Protein AF-A0A9W8RT39-F1 (afdb_monomer)

Mean predicted aligned error: 17.24 Å

Secondary structure (DSSP, 8-state):
---TTTTTTHHHHTTS-----------SHHHHHHHHHHHHHHHHHHHHHHHHHHHHHT-TT-----S---SSHHHHHHTTEEEETTTTEEEEGGG--HHHHHHHHHHHT-TT-TT-S---BSSTTS-SB--SGGG--

Sequence (137 aa):
MSVSHYARLESLDEQDNLPPRDTLQKTTPCRLVLLGILVGISCTISGYTVYLCVPWFTEEQRHPHQLHCGNSSTEAESFGCVFDLLTNNWMPDYCSDPITDNEYREWVLAPDRQLGPWAFFLDSKAQHRVESENELS

Structure (mmCIF, N/CA/C/O backbone):
data_AF-A0A9W8RT39-F1
#
_entry.id   AF-A0A9W8RT39-F1
#
loop_
_atom_site.group_PDB
_atom_site.id
_atom_site.type_symbol
_atom_site.label_atom_id
_atom_site.label_alt_id
_atom_site.label_comp_id
_atom_site.label_asym_id
_atom_site.label_entity_id
_atom_site.label_seq_id
_atom_site.pdbx_PDB_ins_code
_atom_site.Cartn_x
_atom_site.Cartn_y
_atom_site.Cartn_z
_atom_site.occupancy
_atom_site.B_iso_or_equiv
_atom_site.auth_seq_id
_atom_site.auth_comp_id
_atom_site.auth_asym_id
_atom_site.auth_atom_id
_atom_site.pdbx_PDB_model_num
ATOM 1 N N . MET A 1 1 ? 77.185 1.150 -101.142 1.00 47.09 1 MET A N 1
ATOM 2 C CA . MET A 1 1 ? 76.249 2.105 -100.511 1.00 47.09 1 MET A CA 1
ATOM 3 C C . MET A 1 1 ? 74.894 1.412 -100.370 1.00 47.09 1 MET A C 1
ATOM 5 O O . MET A 1 1 ? 74.155 1.397 -101.335 1.00 47.09 1 MET A O 1
ATOM 9 N N . SER A 1 2 ? 74.634 0.724 -99.248 1.00 55.00 2 SER A N 1
ATOM 10 C CA . SER A 1 2 ? 73.290 0.330 -98.759 1.00 55.00 2 SER A CA 1
ATOM 11 C C . SER A 1 2 ? 73.448 -0.461 -97.448 1.00 55.00 2 SER A C 1
ATOM 13 O O . SER A 1 2 ? 73.282 -1.672 -97.401 1.00 55.00 2 SER A O 1
ATOM 15 N N . VAL A 1 3 ? 73.883 0.221 -96.384 1.00 55.22 3 VAL A N 1
ATOM 16 C CA . VAL A 1 3 ? 73.961 -0.337 -95.011 1.00 55.22 3 VAL A CA 1
ATOM 17 C C . VAL A 1 3 ? 72.821 0.228 -94.140 1.00 55.22 3 VAL A C 1
ATOM 19 O O . VAL A 1 3 ? 72.648 -0.132 -92.986 1.00 55.22 3 VAL A O 1
ATOM 22 N N . SER A 1 4 ? 71.972 1.093 -94.705 1.00 58.94 4 SER A N 1
ATOM 23 C CA . SER A 1 4 ? 71.023 1.906 -93.935 1.00 58.94 4 SER A CA 1
ATOM 24 C C . SER A 1 4 ? 69.687 1.225 -93.610 1.00 58.94 4 SER A C 1
ATOM 26 O O . SER A 1 4 ? 68.917 1.789 -92.838 1.00 58.94 4 SER A O 1
ATOM 28 N N . HIS A 1 5 ? 69.372 0.066 -94.198 1.00 54.91 5 HIS A N 1
ATOM 29 C CA . HIS A 1 5 ? 68.040 -0.539 -94.046 1.00 54.91 5 HIS A CA 1
ATOM 30 C C . HIS A 1 5 ? 67.958 -1.620 -92.959 1.00 54.91 5 HIS A C 1
ATOM 32 O O . HIS A 1 5 ? 66.889 -1.804 -92.385 1.00 54.91 5 HIS A O 1
ATOM 38 N N . TYR A 1 6 ? 69.073 -2.284 -92.634 1.00 54.56 6 TYR A N 1
ATOM 39 C CA . TYR A 1 6 ? 69.101 -3.325 -91.599 1.00 54.56 6 TYR A CA 1
ATOM 40 C C . TYR A 1 6 ? 69.080 -2.746 -90.175 1.00 54.56 6 TYR A C 1
ATOM 42 O O . TYR A 1 6 ? 68.362 -3.260 -89.327 1.00 54.56 6 TYR A O 1
ATOM 50 N N . ALA A 1 7 ? 69.735 -1.603 -89.940 1.00 56.38 7 ALA A N 1
ATOM 51 C CA . ALA A 1 7 ? 69.790 -0.967 -88.616 1.00 56.38 7 ALA A CA 1
ATOM 52 C C . ALA A 1 7 ? 68.441 -0.406 -88.110 1.00 56.38 7 ALA A C 1
ATOM 54 O O . ALA A 1 7 ? 68.320 -0.049 -86.944 1.00 56.38 7 ALA A O 1
ATOM 55 N N . ARG A 1 8 ? 67.420 -0.295 -88.975 1.00 52.47 8 ARG A N 1
ATOM 56 C CA . ARG A 1 8 ? 66.083 0.203 -88.597 1.00 52.47 8 ARG A CA 1
ATOM 57 C C . ARG A 1 8 ? 65.150 -0.908 -88.098 1.00 52.47 8 ARG A C 1
ATOM 59 O O . ARG A 1 8 ? 64.164 -0.604 -87.436 1.00 52.47 8 ARG A O 1
ATOM 66 N N . LEU A 1 9 ? 65.433 -2.171 -88.421 1.00 52.75 9 LEU A N 1
ATOM 67 C CA . LEU A 1 9 ? 64.583 -3.290 -88.005 1.00 52.75 9 LEU A CA 1
ATOM 68 C C . LEU A 1 9 ? 64.926 -3.780 -86.590 1.00 52.75 9 LEU A C 1
ATOM 70 O O . LEU A 1 9 ? 64.011 -4.105 -85.845 1.00 52.75 9 LEU A O 1
ATOM 74 N N . GLU A 1 10 ? 66.193 -3.710 -86.169 1.00 55.16 10 GLU A N 1
ATOM 75 C CA . GLU A 1 10 ? 66.587 -4.048 -84.787 1.00 55.16 10 GLU A CA 1
ATOM 76 C C . GLU A 1 10 ? 66.008 -3.081 -83.740 1.00 55.16 10 GLU A C 1
ATOM 78 O O . GLU A 1 10 ? 65.749 -3.484 -82.612 1.00 55.16 10 GLU A O 1
ATOM 83 N N . SER A 1 11 ? 65.718 -1.823 -84.098 1.00 53.28 11 SER A N 1
ATOM 84 C CA . SER A 1 11 ? 65.123 -0.867 -83.150 1.00 53.28 11 SER A CA 1
ATOM 85 C C . SER A 1 11 ? 63.628 -1.080 -82.882 1.00 53.28 11 SER A C 1
ATOM 87 O O . SER A 1 11 ? 63.088 -0.428 -81.993 1.00 53.28 11 SER A O 1
ATOM 89 N N . LEU A 1 12 ? 62.941 -1.920 -83.666 1.00 51.53 12 LEU A N 1
ATOM 90 C CA . LEU A 1 12 ? 61.506 -2.184 -83.489 1.00 51.53 12 LEU A CA 1
ATOM 91 C C . LEU A 1 12 ? 61.226 -3.450 -82.668 1.00 51.53 12 LEU A C 1
ATOM 93 O O . LEU A 1 12 ? 60.150 -3.547 -82.089 1.00 51.53 12 LEU A O 1
ATOM 97 N N . ASP A 1 13 ? 62.188 -4.373 -82.572 1.00 52.47 13 ASP A N 1
ATOM 98 C CA . ASP A 1 13 ? 62.020 -5.652 -81.861 1.00 52.47 13 ASP A CA 1
ATOM 99 C C . ASP A 1 13 ? 62.344 -5.556 -80.355 1.00 52.47 13 ASP A C 1
ATOM 101 O O . ASP A 1 13 ? 61.897 -6.372 -79.551 1.00 52.47 13 ASP A O 1
ATOM 105 N N . GLU A 1 14 ? 63.073 -4.520 -79.927 1.00 47.69 14 GLU A N 1
ATOM 106 C CA . GLU A 1 14 ? 63.446 -4.333 -78.513 1.00 47.69 14 GLU A CA 1
ATOM 107 C C . GLU A 1 14 ? 62.334 -3.683 -77.662 1.00 47.69 14 GLU A C 1
ATOM 109 O O . GLU A 1 14 ? 62.470 -3.518 -76.450 1.00 47.69 14 GLU A O 1
ATOM 114 N N . GLN A 1 15 ? 61.200 -3.323 -78.270 1.00 47.06 15 GLN A N 1
ATOM 115 C CA . GLN A 1 15 ? 60.122 -2.611 -77.577 1.00 47.06 15 GLN A CA 1
ATOM 116 C C . GLN A 1 15 ? 58.995 -3.520 -77.055 1.00 47.06 15 GLN A C 1
ATOM 118 O O . GLN A 1 15 ? 58.055 -3.006 -76.453 1.00 47.06 15 GLN A O 1
ATOM 123 N N . ASP A 1 16 ? 59.117 -4.846 -77.210 1.00 51.41 16 ASP A N 1
ATOM 124 C CA . ASP A 1 16 ? 58.038 -5.807 -76.908 1.00 51.41 16 ASP A CA 1
ATOM 125 C C . ASP A 1 16 ? 58.345 -6.816 -75.780 1.00 51.41 16 ASP A C 1
ATOM 127 O O . ASP A 1 16 ? 57.604 -7.772 -75.564 1.00 51.41 16 ASP A O 1
ATOM 131 N N . ASN A 1 17 ? 59.406 -6.601 -74.992 1.00 55.50 17 ASN A N 1
ATOM 132 C CA . ASN A 1 17 ? 59.757 -7.475 -73.860 1.00 55.50 17 ASN A CA 1
ATOM 133 C C . ASN A 1 17 ? 59.674 -6.768 -72.497 1.00 55.50 17 ASN A C 1
ATOM 135 O O . ASN A 1 17 ? 60.626 -6.763 -71.714 1.00 55.50 17 ASN A O 1
ATOM 139 N N . LEU A 1 18 ? 58.507 -6.201 -72.178 1.00 57.09 18 LEU A N 1
ATOM 140 C CA . LEU A 1 18 ? 58.146 -5.904 -70.790 1.00 57.09 18 LEU A CA 1
ATOM 141 C C . LEU A 1 18 ? 57.295 -7.056 -70.232 1.00 57.09 18 LEU A C 1
ATOM 143 O O . LEU A 1 18 ? 56.277 -7.400 -70.833 1.00 57.09 18 LEU A O 1
ATOM 147 N N . PRO A 1 19 ? 57.665 -7.653 -69.082 1.00 59.78 19 PRO A N 1
ATOM 148 C CA . PRO A 1 19 ? 56.819 -8.653 -68.443 1.00 59.78 19 PRO A CA 1
ATOM 149 C C . PRO A 1 19 ? 55.463 -8.024 -68.094 1.00 59.78 19 PRO A C 1
ATOM 151 O O . PRO A 1 19 ? 55.416 -6.824 -67.789 1.00 59.78 19 PRO A O 1
ATOM 154 N N . PRO A 1 20 ? 54.363 -8.800 -68.073 1.00 53.22 20 PRO A N 1
ATOM 155 C CA . PRO A 1 20 ? 53.102 -8.306 -67.551 1.00 53.22 20 PRO A CA 1
ATOM 156 C C . PRO A 1 20 ? 53.321 -8.027 -66.065 1.00 53.22 20 PRO A C 1
ATOM 158 O O . PRO A 1 20 ? 53.344 -8.936 -65.240 1.00 53.22 20 PRO A O 1
ATOM 161 N N . ARG A 1 21 ? 53.564 -6.763 -65.711 1.00 50.34 21 ARG A N 1
ATOM 162 C CA . ARG A 1 21 ? 53.563 -6.351 -64.313 1.00 50.34 21 ARG A CA 1
ATOM 163 C C . ARG A 1 21 ? 52.116 -6.365 -63.876 1.00 50.34 21 ARG A C 1
ATOM 165 O O . ARG A 1 21 ? 51.360 -5.451 -64.198 1.00 50.34 21 ARG A O 1
ATOM 172 N N . ASP A 1 22 ? 51.784 -7.465 -63.215 1.00 50.56 22 ASP A N 1
ATOM 173 C CA . ASP A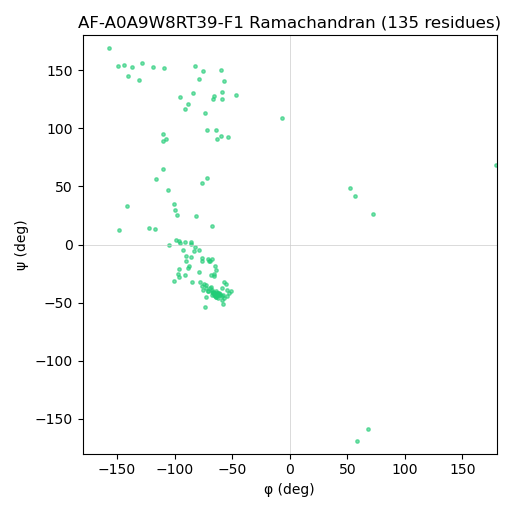 1 22 ? 50.631 -7.700 -62.370 1.00 50.56 22 ASP A CA 1
ATOM 174 C C . ASP A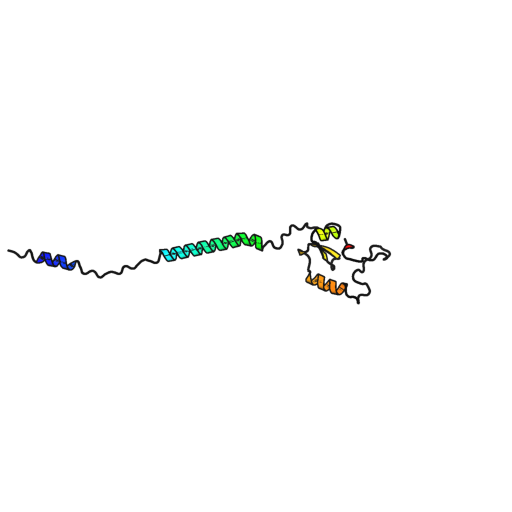 1 22 ? 49.819 -6.427 -62.155 1.00 50.56 22 ASP A C 1
ATOM 176 O O . ASP A 1 22 ? 50.220 -5.508 -61.432 1.00 50.56 22 ASP A O 1
ATOM 180 N N . THR A 1 23 ? 48.639 -6.384 -62.769 1.00 52.53 23 THR A N 1
ATOM 181 C CA . THR A 1 23 ? 47.534 -5.620 -62.213 1.00 52.53 23 THR A CA 1
ATOM 182 C C . THR A 1 23 ? 47.371 -6.101 -60.779 1.00 52.53 23 THR A C 1
ATOM 184 O O . THR A 1 23 ? 46.676 -7.085 -60.529 1.00 52.53 23 THR A O 1
ATOM 187 N N . LEU A 1 24 ? 48.027 -5.427 -59.829 1.00 54.34 24 LEU A N 1
ATOM 188 C CA . LEU A 1 24 ? 47.663 -5.500 -58.428 1.00 54.34 24 LEU A CA 1
ATOM 189 C C . LEU A 1 24 ? 46.257 -4.923 -58.383 1.00 54.34 24 LEU A C 1
ATOM 191 O O . LEU A 1 24 ? 46.041 -3.710 -58.336 1.00 54.34 24 LEU A O 1
ATOM 195 N N . GLN A 1 25 ? 45.311 -5.837 -58.537 1.00 56.91 25 GLN A N 1
ATOM 196 C CA . GLN A 1 25 ? 43.891 -5.619 -58.574 1.00 56.91 25 GLN A CA 1
ATOM 197 C C . GLN A 1 25 ? 43.544 -4.977 -57.236 1.00 56.91 25 GLN A C 1
ATOM 199 O O . GLN A 1 25 ? 43.384 -5.632 -56.210 1.00 56.91 25 GLN A O 1
ATOM 204 N N . LYS A 1 26 ? 43.528 -3.643 -57.225 1.00 56.50 26 LYS A N 1
ATOM 205 C CA . LYS A 1 26 ? 43.251 -2.808 -56.057 1.00 56.50 26 LYS A CA 1
ATOM 206 C C . LYS A 1 26 ? 41.745 -2.831 -55.796 1.00 56.50 26 LYS A C 1
ATOM 208 O O . LYS A 1 26 ? 41.092 -1.798 -55.732 1.00 56.50 26 LYS A O 1
ATOM 213 N N . THR A 1 27 ? 41.165 -4.021 -55.692 1.00 60.38 27 THR A N 1
ATOM 214 C CA . THR A 1 27 ? 39.730 -4.260 -55.518 1.00 60.38 27 THR A CA 1
ATOM 215 C C . THR A 1 27 ? 39.421 -4.676 -54.093 1.00 60.38 27 THR A C 1
ATOM 217 O O . THR A 1 27 ? 38.668 -5.614 -53.863 1.00 60.38 27 THR A O 1
ATOM 220 N N . THR A 1 28 ? 39.966 -3.963 -53.110 1.00 62.19 28 THR A N 1
ATOM 221 C CA . THR A 1 28 ? 39.455 -4.075 -51.740 1.00 62.19 28 THR A CA 1
ATOM 222 C C . THR A 1 28 ? 39.534 -2.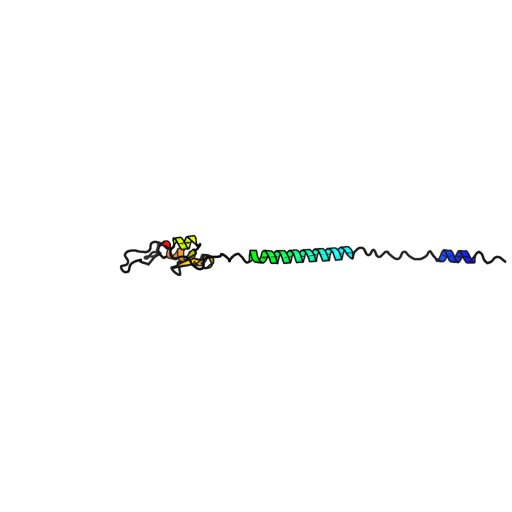819 -50.861 1.00 62.19 28 THR A C 1
ATOM 224 O O . THR A 1 28 ? 39.257 -2.959 -49.676 1.00 62.19 28 THR A O 1
ATOM 227 N N . PRO A 1 29 ? 39.811 -1.579 -51.333 1.00 63.12 29 PRO A N 1
ATOM 228 C CA . PRO A 1 29 ? 39.646 -0.426 -50.446 1.00 63.12 29 PRO A CA 1
ATOM 229 C C . PRO A 1 29 ? 38.160 -0.078 -50.262 1.00 63.12 29 PRO A C 1
ATOM 231 O O . PRO A 1 29 ? 37.725 0.195 -49.152 1.00 63.12 29 PRO A O 1
ATOM 234 N N . CYS A 1 30 ? 37.346 -0.170 -51.321 1.00 70.00 30 CYS A N 1
ATOM 235 C CA . CYS A 1 30 ? 35.937 0.230 -51.265 1.00 70.00 30 CYS A CA 1
ATOM 236 C C . CYS A 1 30 ? 35.102 -0.691 -50.360 1.00 70.00 30 CYS A C 1
ATOM 238 O O . CYS A 1 30 ? 34.312 -0.207 -49.561 1.00 70.00 30 CYS A O 1
ATOM 240 N N . ARG A 1 31 ? 35.328 -2.013 -50.400 1.00 78.94 31 ARG A N 1
ATOM 241 C CA . ARG A 1 31 ? 34.603 -2.968 -49.543 1.00 78.94 31 ARG A CA 1
ATOM 242 C C . ARG A 1 31 ? 34.918 -2.786 -48.057 1.00 78.94 31 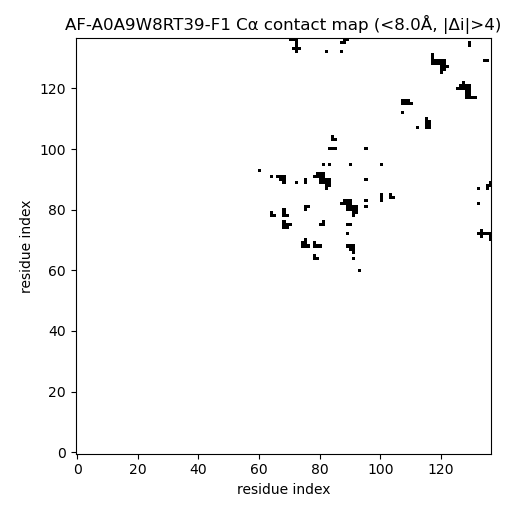ARG A C 1
ATOM 244 O O . ARG A 1 31 ? 34.000 -2.819 -47.250 1.00 78.94 31 ARG A O 1
ATOM 251 N N . LEU A 1 32 ? 36.181 -2.549 -47.699 1.00 80.88 32 LEU A N 1
ATOM 252 C CA . LEU A 1 32 ? 36.576 -2.309 -46.306 1.00 80.88 32 LEU A CA 1
ATOM 253 C C . LEU A 1 32 ? 36.059 -0.958 -45.791 1.00 80.88 32 LEU A C 1
ATOM 255 O O . LEU A 1 32 ? 35.593 -0.878 -44.659 1.00 80.88 32 LEU A O 1
ATOM 259 N N . VAL A 1 33 ? 36.061 0.076 -46.639 1.00 86.75 33 VAL A N 1
ATOM 260 C CA . VAL A 1 33 ? 35.469 1.385 -46.316 1.00 86.75 33 VAL A CA 1
ATOM 261 C C . VAL A 1 33 ? 33.955 1.273 -46.127 1.00 86.75 33 VAL A C 1
ATOM 263 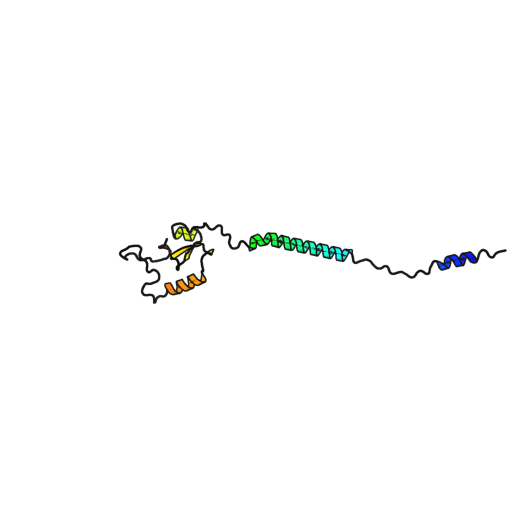O O . VAL A 1 33 ? 33.427 1.792 -45.149 1.00 86.75 33 VAL A O 1
ATOM 266 N N . LEU A 1 34 ? 33.255 0.547 -47.005 1.00 88.62 34 LEU A N 1
ATOM 267 C CA . LEU A 1 34 ? 31.814 0.314 -46.879 1.00 88.62 34 LEU A CA 1
ATOM 268 C C . LEU A 1 34 ? 31.473 -0.476 -45.609 1.00 88.62 34 LEU A C 1
ATOM 270 O O . LEU A 1 34 ? 30.543 -0.099 -44.905 1.00 88.62 34 LEU A O 1
ATOM 274 N N . LEU A 1 35 ? 32.242 -1.515 -45.268 1.00 91.19 35 LEU A N 1
ATOM 275 C CA . LEU A 1 35 ? 32.061 -2.252 -44.012 1.00 91.19 35 LEU A CA 1
ATOM 276 C C . LEU A 1 35 ? 32.284 -1.354 -42.788 1.00 91.19 35 LEU A C 1
ATOM 278 O O . LEU A 1 35 ? 31.486 -1.397 -41.858 1.00 91.19 35 LEU A O 1
ATOM 282 N N . GLY A 1 36 ? 33.310 -0.498 -42.808 1.00 91.00 36 GLY A N 1
ATOM 283 C CA . GLY A 1 36 ? 33.553 0.471 -41.736 1.00 91.00 36 GLY A CA 1
ATOM 284 C C . GLY A 1 36 ? 32.404 1.468 -41.561 1.00 91.00 36 GLY A C 1
ATOM 285 O O . GLY A 1 36 ? 31.984 1.727 -40.435 1.00 91.00 36 GLY A O 1
ATOM 286 N N . ILE A 1 37 ? 31.843 1.973 -42.664 1.00 93.75 37 ILE A N 1
ATOM 287 C CA . ILE A 1 37 ? 30.678 2.869 -42.641 1.00 93.75 37 ILE A CA 1
ATOM 288 C C . ILE A 1 37 ? 29.448 2.145 -42.081 1.00 93.75 37 ILE A C 1
ATOM 290 O O . ILE A 1 37 ? 28.766 2.693 -41.221 1.00 93.75 37 ILE A O 1
ATOM 294 N N . LEU A 1 38 ? 29.181 0.911 -42.517 1.00 94.62 38 LEU A N 1
ATOM 295 C CA . LEU A 1 38 ? 28.042 0.125 -42.033 1.00 94.62 38 LEU A CA 1
ATOM 296 C C . LEU A 1 38 ? 28.151 -0.187 -40.536 1.00 94.62 38 LEU A C 1
ATOM 298 O O . LEU A 1 38 ? 27.163 -0.053 -39.820 1.00 94.62 38 LEU A O 1
ATOM 302 N N . VAL A 1 39 ? 29.344 -0.540 -40.047 1.00 95.44 39 VAL A N 1
ATOM 303 C CA . VAL A 1 39 ? 29.589 -0.750 -38.610 1.00 95.44 39 VAL A CA 1
ATOM 304 C C . VAL A 1 39 ? 29.413 0.555 -37.836 1.00 95.44 39 VAL A C 1
ATOM 306 O O . VAL A 1 39 ? 28.746 0.562 -36.808 1.00 95.44 39 VAL A O 1
ATOM 309 N N . GLY A 1 40 ? 29.936 1.673 -38.348 1.00 95.25 40 GLY A N 1
ATOM 310 C CA . GLY A 1 40 ? 29.755 2.989 -37.736 1.00 95.25 40 GLY A CA 1
ATOM 311 C C . GLY A 1 40 ? 28.281 3.382 -37.621 1.00 95.25 40 GLY A C 1
ATOM 312 O O . GLY A 1 40 ? 27.835 3.753 -36.540 1.00 95.25 40 GLY A O 1
ATOM 313 N N . ILE A 1 41 ? 27.514 3.226 -38.704 1.00 95.69 41 ILE A N 1
ATOM 314 C CA . ILE A 1 41 ? 26.065 3.475 -38.727 1.00 95.69 41 ILE A CA 1
ATOM 315 C C . ILE A 1 41 ? 25.333 2.525 -37.771 1.00 95.69 41 ILE A C 1
ATOM 317 O O . ILE A 1 41 ? 24.447 2.948 -37.037 1.00 95.69 41 ILE A O 1
ATOM 321 N N . SER A 1 42 ? 25.714 1.248 -37.732 1.00 95.12 42 SER A N 1
ATOM 322 C CA . SER A 1 42 ? 25.122 0.288 -36.799 1.00 95.12 42 SER A CA 1
ATOM 323 C C . SER A 1 42 ? 25.361 0.697 -35.345 1.00 95.12 42 SER A C 1
ATOM 325 O O . SER A 1 42 ? 24.429 0.643 -34.550 1.00 95.12 42 SER A O 1
ATOM 327 N N . CYS A 1 43 ? 26.576 1.134 -34.999 1.00 94.88 43 CYS A N 1
ATOM 328 C CA . CYS A 1 43 ? 26.925 1.574 -33.649 1.00 94.88 43 CYS A CA 1
ATOM 329 C C . CYS A 1 43 ? 26.220 2.878 -33.254 1.00 94.88 43 CYS A C 1
ATOM 331 O O . CYS A 1 43 ? 25.829 3.041 -32.098 1.00 94.88 43 CYS A O 1
ATOM 333 N N . THR A 1 44 ? 26.039 3.819 -34.187 1.00 94.31 44 THR A N 1
ATOM 334 C CA . THR A 1 44 ? 25.296 5.055 -33.905 1.00 94.31 44 THR A CA 1
ATOM 335 C C . THR A 1 44 ? 23.808 4.784 -33.752 1.00 94.31 44 THR A C 1
ATOM 337 O O . THR A 1 44 ? 23.203 5.322 -32.832 1.00 94.31 44 THR A O 1
ATOM 340 N N . ILE A 1 45 ? 23.222 3.910 -34.577 1.00 95.06 45 ILE A N 1
ATOM 341 C CA . ILE A 1 45 ? 21.825 3.484 -34.429 1.00 95.06 45 ILE A CA 1
ATOM 342 C C . ILE A 1 45 ? 21.638 2.723 -33.116 1.00 95.06 45 ILE A C 1
ATOM 344 O O . ILE A 1 45 ? 20.695 3.013 -32.387 1.00 95.06 45 ILE A O 1
ATOM 348 N N . SER A 1 46 ? 22.530 1.795 -32.758 1.00 92.38 46 SER A N 1
ATOM 349 C CA . SER A 1 46 ? 22.437 1.075 -31.482 1.00 92.38 46 SER A CA 1
ATOM 350 C C . SER A 1 46 ? 22.606 2.016 -30.288 1.00 92.38 46 SER A C 1
ATOM 352 O O . SER A 1 46 ? 21.840 1.952 -29.337 1.00 92.38 46 SER A O 1
ATOM 354 N N . GLY A 1 47 ? 23.563 2.946 -30.341 1.00 91.75 47 GLY A N 1
ATOM 355 C CA . GLY A 1 47 ? 23.749 3.949 -29.292 1.00 91.75 47 GLY A CA 1
ATOM 356 C C . GLY A 1 47 ? 22.557 4.900 -29.173 1.00 91.75 47 GLY A C 1
ATOM 357 O O . GLY A 1 47 ? 22.133 5.211 -28.067 1.00 91.75 47 GLY A O 1
ATOM 358 N N . TYR A 1 48 ? 21.977 5.318 -30.299 1.00 92.94 48 TYR A N 1
ATOM 359 C CA . TYR A 1 48 ? 20.805 6.191 -30.336 1.00 92.94 48 TYR A CA 1
ATOM 360 C C . TYR A 1 48 ? 19.532 5.475 -29.875 1.00 92.94 48 TYR A C 1
ATOM 362 O O . TYR A 1 48 ? 18.753 6.049 -29.127 1.00 92.94 48 TYR A O 1
ATOM 370 N N . THR A 1 49 ? 19.336 4.213 -30.259 1.00 89.25 49 THR A N 1
ATOM 371 C CA . THR A 1 49 ? 18.221 3.387 -29.768 1.00 89.25 49 THR A CA 1
ATOM 372 C C . THR A 1 49 ? 18.354 3.114 -28.279 1.00 89.25 49 THR A C 1
ATOM 374 O O . THR A 1 49 ? 17.378 3.277 -27.566 1.00 89.25 49 THR A O 1
ATOM 377 N N . VAL A 1 50 ? 19.551 2.815 -27.768 1.00 88.00 50 VAL A N 1
ATOM 378 C CA . VAL A 1 50 ? 19.791 2.728 -26.320 1.00 88.00 50 VAL A CA 1
ATOM 379 C C . VAL A 1 50 ? 19.541 4.082 -25.652 1.00 88.00 50 VAL A C 1
ATOM 381 O O . VAL A 1 50 ? 18.817 4.129 -24.674 1.00 88.00 50 VAL A O 1
ATOM 384 N N . TYR A 1 51 ? 20.037 5.199 -26.188 1.00 89.50 51 TYR A N 1
ATOM 385 C CA . TYR A 1 51 ? 19.763 6.538 -25.647 1.00 89.50 51 TYR A CA 1
ATOM 386 C C . TYR A 1 51 ? 18.267 6.879 -25.624 1.00 89.50 51 TYR A C 1
ATOM 388 O O . TYR A 1 51 ? 17.797 7.499 -24.676 1.00 89.50 51 TYR A O 1
ATOM 396 N N . LEU A 1 52 ? 17.516 6.461 -26.646 1.00 85.25 52 LEU A N 1
ATOM 397 C CA . LEU A 1 52 ? 16.073 6.654 -26.707 1.00 85.25 52 LEU A CA 1
ATOM 398 C C . LEU A 1 52 ? 15.300 5.671 -25.836 1.00 85.25 52 LEU A C 1
ATOM 400 O O . LEU A 1 52 ? 14.264 6.074 -25.338 1.00 85.25 52 LEU A O 1
ATOM 404 N N . CYS A 1 53 ? 15.761 4.432 -25.648 1.00 79.38 53 CYS A N 1
ATOM 405 C CA . CYS A 1 53 ? 15.072 3.391 -24.877 1.00 79.38 53 CYS A CA 1
ATOM 406 C C . CYS A 1 53 ? 15.470 3.365 -23.395 1.00 79.38 53 CYS A C 1
ATOM 408 O O . CYS A 1 53 ? 14.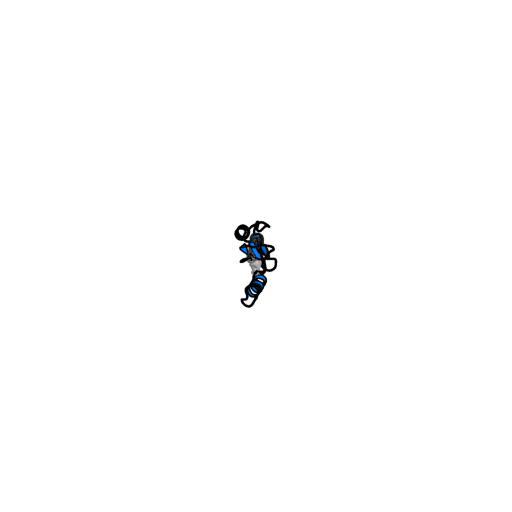664 2.951 -22.574 1.00 79.38 53 CYS A O 1
ATOM 410 N N . VAL A 1 54 ? 16.669 3.818 -23.021 1.00 75.50 54 VAL A N 1
ATOM 411 C CA . VAL A 1 54 ? 17.114 3.924 -21.620 1.00 75.50 54 VAL A CA 1
ATOM 412 C C . VAL A 1 54 ? 16.139 4.748 -20.778 1.00 75.50 54 VAL A C 1
ATOM 414 O O . VAL A 1 54 ? 15.782 4.248 -19.718 1.00 75.50 54 VAL A O 1
ATOM 417 N N . PRO A 1 55 ? 15.624 5.912 -21.230 1.00 65.88 55 PRO A N 1
ATOM 418 C CA . PRO A 1 55 ? 14.582 6.635 -20.509 1.00 65.88 55 PRO A CA 1
ATOM 419 C C . PRO A 1 55 ? 13.377 5.751 -20.178 1.00 65.88 55 PRO A C 1
ATOM 421 O O . PRO A 1 55 ? 12.920 5.779 -19.044 1.00 65.88 55 PRO A O 1
ATOM 424 N N . TRP A 1 56 ? 12.949 4.900 -21.118 1.00 58.78 56 TRP A N 1
ATOM 425 C CA . TRP A 1 56 ? 11.796 4.004 -20.971 1.00 58.78 56 TRP A CA 1
ATOM 426 C C . TRP A 1 56 ? 12.088 2.806 -20.067 1.00 58.78 56 TRP A C 1
ATOM 428 O O . TRP A 1 56 ? 11.207 2.366 -19.343 1.00 58.78 56 TRP A O 1
ATOM 438 N N . PHE A 1 57 ? 13.319 2.282 -20.074 1.00 58.34 57 PHE A N 1
ATOM 43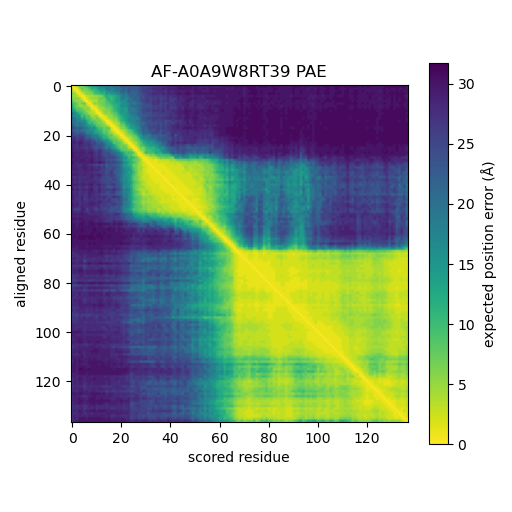9 C CA . PHE A 1 57 ? 13.719 1.194 -19.172 1.00 58.34 57 PHE A CA 1
ATOM 440 C C . PHE A 1 57 ? 14.035 1.678 -17.751 1.00 58.34 57 PHE A C 1
ATOM 442 O O . PHE A 1 57 ? 13.941 0.902 -16.808 1.00 58.34 57 PHE A O 1
ATOM 449 N N . THR A 1 58 ? 14.389 2.952 -17.568 1.00 55.44 58 THR A N 1
ATOM 450 C CA . THR A 1 58 ? 14.558 3.559 -16.235 1.00 55.44 58 THR A CA 1
ATOM 451 C C . THR A 1 58 ? 13.249 4.085 -15.637 1.00 55.44 58 THR A C 1
ATOM 453 O O . THR A 1 58 ? 13.255 4.638 -14.539 1.00 55.44 58 THR A O 1
ATOM 456 N N . GLU A 1 59 ? 12.127 3.914 -16.338 1.00 55.62 59 GLU A N 1
ATOM 457 C CA . GLU A 1 59 ? 10.802 4.410 -15.956 1.00 55.62 59 GLU A CA 1
ATOM 458 C C . GLU A 1 59 ? 9.924 3.322 -15.320 1.00 55.62 59 GLU A C 1
ATOM 460 O O . GLU A 1 59 ? 8.706 3.386 -15.385 1.00 55.62 59 GLU A O 1
ATOM 465 N N . GLU A 1 60 ? 10.507 2.327 -14.646 1.00 53.66 60 GLU A N 1
ATOM 466 C CA . GLU A 1 60 ? 9.701 1.384 -13.854 1.00 53.66 60 GLU A CA 1
ATOM 467 C C . GLU A 1 60 ? 9.262 1.966 -12.497 1.00 53.66 60 GLU A C 1
ATOM 469 O O . GLU A 1 60 ? 8.495 1.341 -11.780 1.00 53.66 60 GLU A O 1
ATOM 474 N N . GLN A 1 61 ? 9.708 3.170 -12.114 1.00 57.44 61 GLN A N 1
ATOM 475 C CA . GLN A 1 61 ? 9.387 3.763 -10.803 1.00 57.44 61 GLN A CA 1
ATOM 476 C C . GLN A 1 61 ? 9.130 5.278 -10.863 1.00 57.44 61 GLN A C 1
ATOM 478 O O . GLN A 1 61 ? 9.434 6.021 -9.932 1.00 57.44 61 GLN A O 1
ATOM 483 N N . ARG A 1 62 ? 8.553 5.779 -11.960 1.00 54.28 62 ARG A N 1
ATOM 484 C CA . ARG A 1 62 ? 7.800 7.042 -11.915 1.00 54.28 62 ARG A CA 1
ATOM 485 C C . ARG A 1 62 ? 6.332 6.742 -12.101 1.00 54.28 62 ARG A C 1
ATOM 487 O O . ARG A 1 62 ? 5.694 7.199 -13.043 1.00 54.28 62 ARG A O 1
ATOM 494 N N . HIS A 1 63 ? 5.767 6.027 -11.140 1.00 56.59 63 HIS A N 1
ATOM 495 C CA . HIS A 1 63 ? 4.394 6.356 -10.836 1.00 56.59 63 HIS A CA 1
ATOM 496 C C . HIS A 1 63 ? 4.373 7.836 -10.424 1.00 56.59 63 HIS A C 1
ATOM 498 O O . HIS A 1 63 ? 5.111 8.217 -9.510 1.00 56.59 63 HIS A O 1
ATOM 504 N N . PRO A 1 64 ? 3.564 8.695 -11.060 1.00 56.38 64 PRO A N 1
ATOM 505 C CA . PRO A 1 64 ? 3.216 9.985 -10.490 1.00 56.38 64 PRO A CA 1
ATOM 506 C C . PRO A 1 64 ? 2.261 9.720 -9.318 1.00 56.38 64 PRO A C 1
ATOM 508 O O . PRO A 1 64 ? 1.111 10.147 -9.335 1.00 56.38 64 PRO A O 1
ATOM 511 N N . HIS A 1 65 ? 2.697 8.922 -8.341 1.00 55.84 65 HIS A N 1
ATOM 512 C CA . HIS A 1 65 ? 1.912 8.643 -7.155 1.00 55.84 65 HIS A CA 1
ATOM 513 C C . HIS A 1 65 ? 1.815 9.953 -6.401 1.00 55.84 65 HIS A C 1
ATOM 515 O O . HIS A 1 65 ? 2.823 10.613 -6.125 1.00 55.84 65 HIS A O 1
ATOM 521 N N . GLN A 1 66 ? 0.585 10.361 -6.108 1.00 56.88 66 GLN A N 1
ATOM 522 C CA . GLN A 1 66 ? 0.373 11.337 -5.058 1.00 56.88 66 GLN A CA 1
ATOM 523 C C . GLN A 1 66 ? 1.201 10.878 -3.854 1.00 56.88 66 GLN A C 1
ATOM 525 O O . GLN A 1 66 ? 1.130 9.721 -3.451 1.00 56.88 66 GLN A O 1
ATOM 530 N N . LEU A 1 67 ? 2.017 11.771 -3.294 1.00 70.25 67 LEU A N 1
ATOM 531 C CA . LEU A 1 67 ? 2.872 11.480 -2.133 1.00 70.25 67 LEU A CA 1
ATOM 532 C C . LEU A 1 67 ? 2.051 11.230 -0.847 1.00 70.25 67 LEU A C 1
ATOM 534 O O . LEU A 1 67 ? 2.578 11.340 0.255 1.00 70.25 67 LEU A O 1
ATOM 538 N N . HIS A 1 68 ? 0.749 10.975 -0.975 1.00 85.81 68 HIS A N 1
ATOM 539 C CA . HIS A 1 68 ? -0.200 10.825 0.110 1.00 85.81 68 HIS A CA 1
ATOM 540 C C . HIS A 1 68 ? -1.191 9.701 -0.198 1.00 85.81 68 HIS A C 1
ATOM 542 O O . HIS A 1 68 ? -1.653 9.558 -1.328 1.00 85.81 68 HIS A O 1
ATOM 548 N N . CYS A 1 69 ? -1.598 8.978 0.841 1.00 91.94 69 CYS A N 1
ATOM 549 C CA . CYS A 1 69 ? -2.607 7.921 0.763 1.00 91.94 69 CYS A CA 1
ATOM 550 C C . CYS A 1 69 ? -4.005 8.402 1.180 1.00 91.94 69 CYS A C 1
ATOM 552 O O . CYS A 1 69 ? -4.829 7.616 1.625 1.00 91.94 69 CYS A O 1
ATOM 554 N N . GLY A 1 70 ? -4.277 9.705 1.043 1.00 91.88 70 GLY A N 1
ATOM 555 C CA . GLY A 1 70 ? -5.560 10.296 1.433 1.00 91.88 70 GLY A CA 1
ATOM 556 C C . GLY A 1 70 ? -5.783 10.294 2.947 1.00 91.88 70 GLY A C 1
ATOM 557 O O . GLY A 1 70 ? -4.828 10.242 3.720 1.00 91.88 70 GLY A O 1
ATOM 558 N N . ASN A 1 71 ? -7.050 10.397 3.351 1.00 92.38 71 ASN A N 1
ATOM 559 C CA . ASN A 1 71 ? -7.501 10.406 4.750 1.00 92.38 71 ASN A CA 1
ATOM 560 C C . ASN A 1 71 ? -8.515 9.289 5.055 1.00 92.38 71 ASN A C 1
ATOM 562 O O . ASN A 1 71 ? -9.238 9.362 6.045 1.00 92.38 71 ASN A O 1
ATOM 566 N N . SER A 1 72 ? -8.653 8.304 4.169 1.00 94.12 72 SER A N 1
ATOM 567 C CA . SER A 1 72 ? -9.500 7.134 4.399 1.00 94.12 72 SER A CA 1
ATOM 568 C C . SER A 1 72 ? -8.924 5.925 3.678 1.00 94.12 72 SER A C 1
ATOM 570 O O . SER A 1 72 ? -8.267 6.077 2.648 1.00 94.12 72 SER A O 1
ATOM 572 N N . SER A 1 73 ? -9.218 4.728 4.176 1.00 94.50 73 SER A N 1
ATOM 573 C CA . SER A 1 73 ? -8.836 3.464 3.540 1.00 94.50 73 SER A CA 1
ATOM 574 C C . SER A 1 73 ? -9.324 3.377 2.092 1.00 94.50 73 SER A C 1
ATOM 576 O O . SER A 1 73 ? -8.575 2.984 1.205 1.00 94.50 73 SER A O 1
ATOM 578 N N . THR A 1 74 ? -10.539 3.856 1.811 1.00 95.25 74 THR A N 1
ATOM 579 C CA . THR A 1 74 ? -11.076 3.921 0.441 1.00 95.25 74 THR A CA 1
ATOM 580 C C . THR A 1 74 ? -10.273 4.858 -0.466 1.00 95.25 74 THR A C 1
ATOM 582 O O . THR A 1 74 ? -10.026 4.527 -1.625 1.00 95.25 74 THR A O 1
ATOM 585 N N . GLU A 1 75 ? -9.854 6.026 0.033 1.00 93.62 75 GLU A N 1
ATOM 586 C CA . GLU A 1 75 ? -8.982 6.927 -0.732 1.00 93.62 75 GLU A CA 1
ATOM 587 C C . GLU A 1 75 ? -7.606 6.297 -0.959 1.00 93.62 75 GLU A C 1
ATOM 589 O O . GLU A 1 75 ? -7.113 6.325 -2.087 1.00 93.62 75 GLU A O 1
ATOM 594 N N . ALA A 1 76 ? -7.027 5.680 0.072 1.00 94.50 76 ALA A N 1
ATOM 595 C CA . ALA A 1 76 ? -5.733 5.013 0.009 1.00 94.50 76 ALA A CA 1
ATOM 596 C C . ALA A 1 76 ? -5.715 3.914 -1.063 1.00 94.50 76 ALA A C 1
ATOM 598 O O . ALA A 1 76 ? -4.865 3.939 -1.953 1.00 94.50 76 ALA A O 1
ATOM 599 N N . GLU A 1 77 ? -6.701 3.015 -1.039 1.00 92.50 77 GLU A N 1
ATOM 600 C CA . GLU A 1 77 ? -6.879 1.977 -2.058 1.00 92.50 77 GLU A CA 1
ATOM 601 C C . GLU A 1 77 ? -7.039 2.594 -3.459 1.00 92.50 77 GLU A C 1
ATOM 603 O O . GLU A 1 77 ? -6.409 2.149 -4.419 1.00 92.50 77 GLU A O 1
ATOM 608 N N . SER A 1 78 ? -7.827 3.672 -3.587 1.00 93.12 78 SER A N 1
ATOM 609 C CA . SER A 1 78 ? -8.032 4.359 -4.872 1.00 93.12 78 SER A CA 1
ATOM 610 C C . SER A 1 78 ? -6.767 5.030 -5.422 1.00 93.12 78 SER A C 1
ATOM 612 O O . SER A 1 78 ? -6.642 5.208 -6.636 1.00 93.12 78 SER A O 1
ATOM 614 N N . PHE A 1 79 ? -5.822 5.384 -4.545 1.00 91.56 79 PHE A N 1
ATOM 615 C CA . PHE A 1 79 ? -4.523 5.959 -4.897 1.00 91.56 79 PHE A CA 1
ATOM 616 C C . PHE A 1 79 ? -3.436 4.896 -5.100 1.00 91.56 79 PHE A C 1
ATOM 618 O O . PHE A 1 79 ? -2.298 5.246 -5.405 1.00 91.56 79 PHE A O 1
ATOM 625 N N . GLY A 1 80 ? -3.772 3.606 -4.990 1.00 92.00 80 GLY A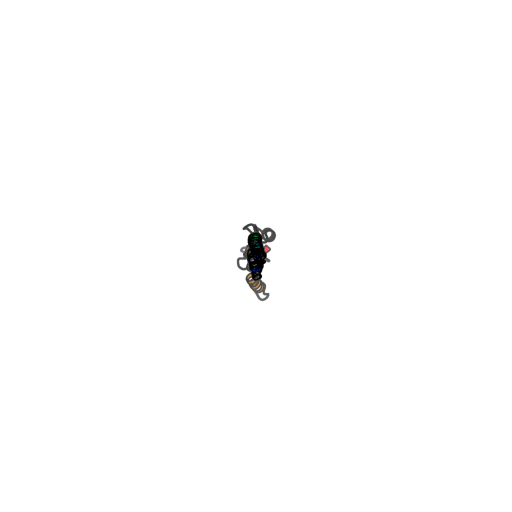 N 1
ATOM 626 C CA . GLY A 1 80 ? -2.807 2.514 -5.128 1.00 92.00 80 GLY A CA 1
ATOM 627 C C . GLY A 1 80 ? -1.864 2.395 -3.932 1.00 92.00 80 GLY A C 1
ATOM 628 O O . GLY A 1 80 ? -0.734 1.930 -4.081 1.00 92.00 80 GLY A O 1
ATOM 629 N N . CYS A 1 81 ? -2.303 2.852 -2.761 1.00 93.62 81 CYS A N 1
ATOM 630 C CA . CYS A 1 81 ? -1.621 2.569 -1.513 1.00 93.62 81 CYS A CA 1
ATOM 631 C C . CYS A 1 81 ? -2.014 1.193 -0.976 1.00 93.62 81 CYS A C 1
ATOM 633 O O . CYS A 1 81 ? -3.115 0.696 -1.213 1.00 93.62 81 CYS A O 1
ATOM 635 N N . VAL A 1 82 ? -1.104 0.618 -0.202 1.00 93.81 82 VAL A N 1
ATOM 636 C CA . VAL A 1 82 ? -1.277 -0.638 0.522 1.00 93.81 82 VAL A CA 1
ATOM 637 C C . VAL A 1 82 ? -1.145 -0.376 2.019 1.00 93.81 82 VAL A C 1
ATOM 639 O O . VAL A 1 82 ? -0.504 0.596 2.434 1.00 93.81 82 VAL A O 1
ATOM 642 N N . PHE A 1 83 ? -1.787 -1.211 2.831 1.00 93.69 83 PHE A N 1
ATOM 643 C CA . PHE A 1 83 ? -1.683 -1.116 4.281 1.00 93.69 83 PHE A CA 1
ATOM 644 C C . PHE A 1 83 ? -0.490 -1.928 4.786 1.00 93.69 83 PHE A C 1
ATOM 646 O O . PHE A 1 83 ? -0.448 -3.146 4.604 1.00 93.69 83 PHE A O 1
ATOM 653 N N . ASP A 1 84 ? 0.439 -1.253 5.458 1.00 92.12 84 ASP A N 1
ATOM 654 C CA . ASP A 1 84 ? 1.563 -1.883 6.146 1.00 92.12 84 ASP A CA 1
ATOM 655 C C . ASP A 1 84 ? 1.184 -2.183 7.604 1.00 92.12 84 ASP A C 1
ATOM 657 O O . ASP A 1 84 ? 0.942 -1.282 8.419 1.00 92.12 84 ASP A O 1
ATOM 661 N N . LEU A 1 85 ? 1.163 -3.473 7.952 1.00 88.50 85 LEU A N 1
ATOM 662 C CA . LEU A 1 85 ? 0.838 -3.940 9.301 1.00 88.50 85 LEU A CA 1
ATOM 663 C C . LEU A 1 85 ? 1.903 -3.584 10.342 1.00 88.50 85 LEU A C 1
ATOM 665 O O . LEU A 1 85 ? 1.586 -3.520 11.534 1.00 88.50 85 LEU A O 1
ATOM 669 N N . LEU A 1 86 ? 3.162 -3.405 9.940 1.00 87.38 86 LEU A N 1
ATOM 670 C CA . LEU A 1 86 ? 4.253 -3.119 10.869 1.00 87.38 86 LEU A CA 1
ATOM 671 C C . LEU A 1 86 ? 4.149 -1.689 11.393 1.00 87.38 86 LEU A C 1
ATOM 673 O O . LEU A 1 86 ? 4.263 -1.468 12.603 1.00 87.38 86 LEU A O 1
ATOM 677 N N . THR A 1 87 ? 3.895 -0.722 10.509 1.00 88.00 87 THR A N 1
ATOM 678 C CA . THR A 1 87 ? 3.712 0.683 10.898 1.00 88.00 87 THR A CA 1
ATOM 679 C C . THR A 1 87 ? 2.262 1.064 11.203 1.00 88.00 87 THR A C 1
ATOM 681 O O . THR A 1 87 ? 2.045 2.125 11.787 1.00 88.00 87 THR A O 1
ATOM 684 N N . ASN A 1 88 ? 1.290 0.190 10.909 1.00 89.19 88 ASN A N 1
ATOM 685 C CA . ASN A 1 88 ? -0.154 0.461 10.986 1.00 89.19 88 ASN A CA 1
ATOM 686 C C . ASN A 1 88 ? -0.535 1.728 10.207 1.00 89.19 88 ASN A C 1
ATOM 688 O O . ASN A 1 88 ? -1.195 2.622 10.740 1.00 89.19 88 ASN A O 1
ATOM 692 N N . ASN A 1 89 ? -0.062 1.828 8.966 1.00 91.25 89 ASN A N 1
ATOM 693 C CA . ASN A 1 89 ? -0.262 3.002 8.131 1.00 91.25 89 ASN A CA 1
ATOM 694 C C . ASN A 1 89 ? -0.461 2.617 6.659 1.00 91.25 89 ASN A C 1
ATOM 696 O O . ASN A 1 89 ? 0.031 1.592 6.191 1.00 91.25 89 ASN A O 1
ATOM 700 N N . TRP A 1 90 ? -1.144 3.486 5.914 1.00 93.69 90 TRP A N 1
ATOM 701 C CA . TRP A 1 90 ? -1.254 3.378 4.463 1.00 93.69 90 TRP A CA 1
ATOM 702 C C . TRP A 1 90 ? -0.035 4.009 3.796 1.00 93.69 90 TRP A C 1
ATOM 704 O O . TRP A 1 90 ? 0.335 5.148 4.103 1.00 93.69 90 TRP A O 1
ATOM 714 N N . MET A 1 91 ? 0.582 3.287 2.865 1.00 92.62 91 MET A N 1
ATOM 715 C CA . MET A 1 91 ? 1.762 3.755 2.144 1.00 92.62 91 MET A CA 1
ATOM 716 C C . MET A 1 91 ? 1.677 3.433 0.650 1.00 92.62 91 MET A C 1
ATOM 718 O O . MET A 1 91 ? 1.016 2.467 0.270 1.00 92.62 91 MET A O 1
ATOM 722 N N . PRO A 1 92 ? 2.338 4.214 -0.221 1.00 92.62 92 PRO A N 1
ATOM 723 C CA . PRO A 1 92 ? 2.422 3.870 -1.633 1.00 92.62 92 PRO A CA 1
ATOM 724 C C . PRO A 1 92 ? 3.032 2.479 -1.829 1.00 92.62 92 PRO A C 1
ATOM 726 O O . PRO A 1 92 ? 4.007 2.140 -1.159 1.00 92.62 92 PRO A O 1
ATOM 729 N N . ASP A 1 93 ? 2.509 1.716 -2.788 1.00 91.44 93 ASP A N 1
ATOM 730 C CA . ASP A 1 93 ? 2.940 0.337 -3.066 1.00 91.44 93 ASP A CA 1
ATOM 731 C C . ASP A 1 93 ? 4.465 0.193 -3.234 1.00 91.44 93 ASP A C 1
ATOM 733 O O . ASP A 1 93 ? 5.076 -0.702 -2.659 1.00 91.44 93 ASP A O 1
ATOM 737 N N . TYR A 1 94 ? 5.118 1.148 -3.907 1.00 88.25 94 TYR A N 1
ATOM 738 C CA . TYR A 1 94 ? 6.574 1.129 -4.112 1.00 88.25 94 TYR A CA 1
ATOM 739 C C . TYR A 1 94 ? 7.405 1.269 -2.825 1.00 88.25 94 TYR A C 1
ATOM 741 O O . TYR A 1 94 ? 8.608 1.001 -2.834 1.00 88.25 94 TYR A O 1
ATOM 749 N N . CYS A 1 95 ? 6.801 1.760 -1.742 1.00 89.06 95 CYS A N 1
ATOM 750 C CA . CYS A 1 95 ? 7.441 1.835 -0.435 1.00 89.06 95 CYS A CA 1
ATOM 751 C C . CYS A 1 95 ? 7.215 0.573 0.402 1.00 89.06 95 CYS A C 1
ATOM 753 O O . CYS A 1 95 ? 7.891 0.425 1.419 1.00 89.06 95 CYS A O 1
ATOM 755 N N . SER A 1 96 ? 6.272 -0.286 0.015 1.00 91.25 96 SER A N 1
ATOM 756 C CA . SER A 1 96 ? 5.965 -1.507 0.752 1.00 91.25 96 SER A CA 1
ATOM 757 C C . SER A 1 96 ? 7.037 -2.575 0.534 1.00 91.25 96 SER A C 1
ATOM 759 O O . SER A 1 96 ? 7.669 -2.645 -0.524 1.00 91.25 96 SER A O 1
ATOM 761 N N . ASP A 1 97 ? 7.249 -3.413 1.548 1.00 92.56 97 ASP A N 1
ATOM 762 C CA . ASP A 1 97 ? 8.018 -4.648 1.418 1.00 92.56 97 ASP A CA 1
ATOM 763 C C . ASP A 1 97 ? 7.043 -5.830 1.477 1.00 92.56 97 ASP A C 1
ATOM 765 O O . ASP A 1 97 ? 6.761 -6.343 2.563 1.00 92.56 97 ASP A O 1
ATOM 769 N N . PRO A 1 98 ? 6.523 -6.296 0.328 1.00 91.50 98 PRO A N 1
ATOM 770 C CA . PRO A 1 98 ? 5.482 -7.315 0.314 1.00 91.50 98 PRO A CA 1
ATOM 771 C C . PRO A 1 98 ? 5.949 -8.662 0.881 1.00 91.50 98 PRO A C 1
ATOM 773 O O . PRO A 1 98 ? 5.114 -9.465 1.292 1.00 91.50 98 PRO A O 1
ATOM 776 N N . ILE A 1 99 ? 7.260 -8.941 0.905 1.00 93.06 99 ILE A N 1
ATOM 777 C CA . ILE A 1 99 ? 7.786 -10.201 1.446 1.00 93.06 99 ILE A CA 1
ATOM 778 C C . ILE A 1 99 ? 7.694 -10.169 2.969 1.00 93.06 99 ILE A C 1
ATOM 780 O O . ILE A 1 99 ? 7.100 -11.068 3.568 1.00 93.06 99 ILE A O 1
ATOM 784 N N . THR A 1 100 ? 8.253 -9.123 3.575 1.00 91.19 100 THR A N 1
ATOM 785 C CA . THR A 1 100 ? 8.245 -8.956 5.031 1.00 91.19 100 THR A CA 1
ATOM 786 C C . THR A 1 100 ? 6.823 -8.732 5.547 1.00 91.19 100 THR A C 1
ATOM 788 O O . THR A 1 100 ? 6.436 -9.337 6.549 1.00 91.19 100 THR A O 1
ATOM 791 N N . ASP A 1 101 ? 6.009 -7.945 4.838 1.00 92.00 101 ASP A N 1
ATOM 792 C CA . ASP A 1 101 ? 4.603 -7.726 5.187 1.00 92.00 101 ASP A CA 1
ATOM 793 C C . ASP A 1 101 ? 3.807 -9.027 5.164 1.00 92.00 101 ASP A C 1
ATOM 795 O O . ASP A 1 101 ? 3.018 -9.276 6.077 1.00 92.00 101 ASP A O 1
ATOM 799 N N . ASN A 1 102 ? 4.008 -9.883 4.156 1.00 92.62 102 ASN A N 1
ATOM 800 C CA . ASN A 1 102 ? 3.300 -11.157 4.084 1.00 92.62 102 ASN A CA 1
ATOM 801 C C . ASN A 1 102 ? 3.734 -12.115 5.204 1.00 92.62 102 ASN A C 1
ATOM 803 O O . ASN A 1 102 ? 2.873 -12.713 5.846 1.00 92.62 102 ASN A O 1
ATOM 807 N N . GLU A 1 103 ? 5.037 -12.219 5.493 1.00 93.31 103 GLU A N 1
ATOM 808 C CA . GLU A 1 103 ? 5.537 -13.012 6.629 1.00 93.31 103 GLU A CA 1
ATOM 809 C C . GLU A 1 103 ? 4.917 -12.533 7.951 1.00 93.31 103 GLU A C 1
ATOM 811 O O . GLU A 1 103 ? 4.414 -13.328 8.754 1.00 93.31 103 GLU A O 1
ATOM 816 N N . TYR A 1 104 ? 4.894 -11.216 8.167 1.00 91.12 104 TYR A N 1
ATOM 817 C CA . TYR A 1 104 ? 4.312 -10.642 9.371 1.00 91.12 104 TYR A CA 1
ATOM 818 C C . TYR A 1 104 ? 2.798 -10.862 9.431 1.00 91.12 104 TYR A C 1
ATOM 820 O O . TYR A 1 104 ? 2.268 -11.245 10.475 1.00 91.12 104 TYR A O 1
ATOM 828 N N . ARG A 1 105 ? 2.093 -10.693 8.311 1.00 90.50 105 ARG A N 1
ATOM 829 C CA . ARG A 1 105 ? 0.653 -10.933 8.188 1.00 90.50 105 ARG A CA 1
ATOM 830 C C . ARG A 1 105 ? 0.289 -12.384 8.502 1.00 90.50 105 ARG A C 1
ATOM 832 O O . ARG A 1 105 ? -0.674 -12.609 9.233 1.00 90.50 105 ARG A O 1
ATOM 839 N N . GLU A 1 106 ? 1.060 -13.358 8.021 1.00 91.69 106 GLU A N 1
ATOM 840 C CA . GLU A 1 106 ? 0.883 -14.776 8.364 1.00 91.69 106 GLU A CA 1
ATOM 841 C C . GLU A 1 106 ? 1.007 -15.011 9.875 1.00 91.69 106 GLU A C 1
ATOM 843 O O . GLU A 1 106 ? 0.167 -15.687 10.474 1.00 91.69 106 GLU A O 1
ATOM 848 N N . TRP A 1 107 ? 2.005 -14.398 10.517 1.00 89.12 107 TRP A N 1
ATOM 849 C CA . TRP A 1 107 ? 2.192 -14.489 11.965 1.00 89.12 107 TRP A CA 1
ATOM 850 C C . TRP A 1 107 ? 1.085 -13.781 12.766 1.00 89.12 107 TRP A C 1
ATOM 852 O O . TRP A 1 107 ? 0.646 -14.274 13.807 1.00 89.12 107 TRP A O 1
ATOM 862 N N . VAL A 1 108 ? 0.616 -12.619 12.306 1.00 87.88 108 VAL A N 1
ATOM 863 C CA . VAL A 1 108 ? -0.417 -11.811 12.975 1.00 87.88 108 VAL A CA 1
ATOM 864 C C . VAL A 1 108 ? -1.807 -12.448 12.855 1.00 87.88 108 VAL A C 1
ATOM 866 O O . VAL A 1 108 ? -2.587 -12.389 13.808 1.00 87.88 108 VAL A O 1
ATOM 869 N N . LEU A 1 109 ? -2.108 -13.098 11.729 1.00 87.19 109 LEU A N 1
ATOM 870 C CA . LEU A 1 109 ? -3.381 -13.787 11.484 1.00 87.19 109 LEU A CA 1
ATOM 871 C C . LEU A 1 109 ? -3.409 -15.234 12.006 1.00 87.19 109 LEU A C 1
ATOM 873 O O . LEU A 1 109 ? -4.433 -15.908 11.873 1.00 87.19 109 LEU A O 1
ATOM 877 N N . ALA A 1 110 ? -2.320 -15.716 12.612 1.00 90.06 110 ALA A N 1
ATOM 878 C CA . ALA A 1 110 ? -2.247 -17.068 13.147 1.00 90.06 110 ALA A CA 1
ATOM 879 C C . ALA A 1 110 ? -3.343 -17.317 14.215 1.00 90.06 110 ALA A C 1
ATOM 881 O O . ALA A 1 110 ? -3.521 -16.508 15.136 1.00 90.06 110 ALA A O 1
ATOM 882 N N . PRO A 1 111 ? -4.099 -18.430 14.119 1.00 86.50 111 PRO A N 1
ATOM 883 C CA . PRO A 1 111 ? -5.292 -18.664 14.940 1.00 86.50 111 PRO A CA 1
ATOM 884 C C . PRO A 1 111 ? -4.988 -18.925 16.423 1.00 86.50 111 PRO A C 1
ATOM 886 O O . PRO A 1 111 ? -5.891 -18.895 17.255 1.00 86.50 111 PRO A O 1
ATOM 889 N N . ASP A 1 112 ? -3.733 -19.199 16.769 1.00 89.12 112 ASP A N 1
ATOM 890 C CA . ASP A 1 112 ? -3.259 -19.446 18.130 1.00 89.12 112 ASP A CA 1
ATOM 891 C C . ASP A 1 112 ? -2.965 -18.155 18.920 1.00 89.12 112 ASP A C 1
ATOM 893 O O . ASP A 1 112 ? -2.724 -18.203 20.132 1.00 89.12 112 ASP A O 1
ATOM 897 N N . ARG A 1 113 ? -3.052 -16.977 18.286 1.00 85.38 113 ARG A N 1
ATOM 898 C CA . ARG A 1 113 ? -2.918 -15.690 18.977 1.00 85.38 113 ARG A CA 1
ATOM 899 C C . ARG A 1 113 ? -4.148 -15.359 19.812 1.00 85.38 113 ARG A C 1
ATOM 901 O O . ARG A 1 113 ? -5.195 -14.978 19.296 1.00 85.38 113 ARG A O 1
ATOM 908 N N . GLN A 1 114 ? -3.966 -15.347 21.130 1.00 80.19 114 GLN A N 1
ATOM 909 C CA . GLN A 1 114 ? -5.023 -15.030 22.104 1.00 80.19 114 GLN A CA 1
ATOM 910 C C . GLN A 1 114 ? -5.710 -13.677 21.870 1.00 80.19 114 GLN A C 1
ATOM 912 O O . GLN A 1 114 ? -6.900 -13.538 22.136 1.00 80.19 114 GLN A O 1
ATOM 917 N N . LEU A 1 115 ? -4.969 -12.680 21.379 1.00 78.75 115 LEU A N 1
ATOM 918 C CA . LEU A 1 115 ? -5.498 -11.344 21.112 1.00 78.75 115 LEU A CA 1
ATOM 919 C C . LEU A 1 115 ? -5.850 -11.124 19.644 1.00 78.75 115 LEU A C 1
ATOM 921 O O . LEU A 1 115 ? -6.249 -10.019 19.325 1.00 78.75 115 LEU A O 1
ATOM 925 N N . GLY A 1 116 ? -5.738 -12.119 18.759 1.00 78.94 116 GLY A N 1
ATOM 926 C CA . GLY A 1 116 ? -5.963 -11.957 17.319 1.00 78.94 116 GLY A CA 1
ATOM 927 C C . GLY A 1 116 ? -5.049 -10.916 16.642 1.00 78.94 116 GLY A C 1
ATOM 928 O O . GLY A 1 116 ? -4.083 -10.450 17.258 1.00 78.94 116 GLY A O 1
ATOM 929 N N . PRO A 1 117 ? -5.357 -10.550 15.385 1.00 77.38 117 PRO A N 1
ATOM 930 C CA . PRO A 1 117 ? -4.522 -9.655 14.584 1.00 77.38 117 PRO A CA 1
ATOM 931 C C . PRO A 1 117 ? -4.576 -8.188 15.031 1.00 77.38 117 PRO A C 1
ATOM 933 O O . PRO A 1 117 ? -3.557 -7.508 15.079 1.00 77.38 117 PRO A O 1
ATOM 936 N N . TRP A 1 118 ? -5.756 -7.720 15.442 1.00 83.94 118 TRP A N 1
ATOM 937 C CA . TRP A 1 118 ? -6.007 -6.315 15.769 1.00 83.94 118 TRP A CA 1
ATOM 938 C C . TRP A 1 118 ? -6.214 -6.142 17.268 1.00 83.94 118 TRP A C 1
ATOM 940 O O . TRP A 1 118 ? -7.336 -6.246 17.763 1.00 83.94 118 TRP A O 1
ATOM 950 N N . ALA A 1 119 ? -5.142 -5.920 18.025 1.00 82.56 119 ALA A N 1
ATOM 951 C CA . ALA A 1 119 ? -5.218 -5.693 19.474 1.00 82.56 119 ALA A CA 1
ATOM 952 C C . ALA A 1 119 ? -5.579 -4.232 19.834 1.00 82.56 119 ALA A C 1
ATOM 954 O O . ALA A 1 119 ? -5.238 -3.754 20.917 1.00 82.56 119 ALA A O 1
ATOM 955 N N . PHE A 1 120 ? -6.248 -3.523 18.921 1.00 86.88 120 PHE A N 1
ATOM 956 C CA . PHE A 1 120 ? -6.593 -2.108 19.030 1.00 86.88 120 PHE A CA 1
ATOM 957 C C . PHE A 1 120 ? -8.094 -1.916 19.243 1.00 86.88 120 PHE A C 1
ATOM 959 O O . PHE A 1 120 ? -8.914 -2.725 18.803 1.00 86.88 120 PHE A O 1
ATOM 966 N N . PHE A 1 121 ? -8.443 -0.819 19.910 1.00 91.06 121 PHE A N 1
ATOM 967 C CA . PHE A 1 121 ? -9.820 -0.424 20.173 1.00 91.06 121 PHE A CA 1
ATOM 968 C C . PHE A 1 121 ? -10.013 1.040 19.786 1.00 91.06 121 PHE A C 1
ATOM 970 O O . PHE A 1 121 ? -9.138 1.869 20.035 1.00 91.06 121 PHE A O 1
ATOM 977 N N . LEU A 1 122 ? -11.174 1.350 19.214 1.00 90.31 122 LEU A N 1
ATOM 978 C CA . LEU A 1 122 ? -11.562 2.698 18.790 1.00 90.31 122 LEU A CA 1
ATOM 979 C C . LEU A 1 122 ? -11.967 3.591 19.973 1.00 90.31 122 LEU A C 1
ATOM 981 O O . LEU A 1 122 ? -12.084 4.808 19.836 1.00 90.31 122 LEU A O 1
ATOM 985 N N . ASP A 1 123 ? -12.193 2.996 21.146 1.00 91.81 123 ASP A N 1
ATOM 986 C CA . ASP A 1 123 ? -12.589 3.700 22.358 1.00 91.81 123 ASP A CA 1
ATOM 987 C C . ASP A 1 123 ? -11.700 3.364 23.561 1.00 91.81 123 ASP A C 1
ATOM 989 O O . ASP A 1 123 ? -11.104 2.292 23.671 1.00 91.81 123 ASP A O 1
ATOM 993 N N . SER A 1 124 ? -11.664 4.290 24.519 1.00 92.56 124 SER A N 1
ATOM 994 C CA . SER A 1 124 ? -10.863 4.176 25.742 1.00 92.56 124 SER A CA 1
ATOM 995 C C . SER A 1 124 ? -11.368 3.130 26.741 1.00 92.56 124 SER A C 1
ATOM 997 O O . SER A 1 124 ? -10.658 2.811 27.694 1.00 92.56 124 SER A O 1
ATOM 999 N N . LYS A 1 125 ? -12.585 2.606 26.558 1.00 95.31 125 LYS A N 1
ATOM 1000 C CA . LYS A 1 125 ? -13.189 1.558 27.393 1.00 95.31 125 LYS A CA 1
ATOM 1001 C C . LYS A 1 125 ? -12.990 0.157 26.805 1.00 95.31 125 LYS A C 1
ATOM 1003 O O . LYS A 1 125 ? -13.465 -0.801 27.413 1.00 95.31 125 LYS A O 1
ATOM 1008 N N . ALA A 1 126 ? -12.297 0.037 25.671 1.00 90.00 126 ALA A N 1
ATOM 1009 C CA . ALA A 1 126 ? -12.042 -1.211 24.963 1.00 90.00 126 ALA A CA 1
ATOM 1010 C C . ALA A 1 126 ? -13.321 -1.985 24.572 1.00 90.00 126 ALA A C 1
ATOM 1012 O O . ALA A 1 126 ? -13.384 -3.205 24.725 1.00 90.00 126 ALA A O 1
ATOM 1013 N N . GLN A 1 127 ? -14.360 -1.290 24.091 1.00 92.25 127 GLN A N 1
ATOM 1014 C CA . GLN A 1 127 ? -15.635 -1.920 23.708 1.00 92.25 127 GLN A CA 1
ATOM 1015 C C . GLN A 1 127 ? -15.786 -2.142 22.196 1.00 92.25 127 GLN A C 1
ATOM 1017 O O . GLN A 1 127 ? -16.418 -3.113 21.788 1.00 92.25 127 GLN A O 1
ATOM 1022 N N . HIS A 1 128 ? -15.194 -1.279 21.375 1.00 91.62 128 HIS A N 1
ATOM 1023 C CA . HIS A 1 128 ? -15.228 -1.320 19.916 1.00 91.62 128 HIS A CA 1
ATOM 1024 C C . HIS A 1 128 ? -13.839 -1.688 19.426 1.00 91.62 128 HIS A C 1
ATOM 1026 O O . HIS A 1 128 ? -12.934 -0.854 19.353 1.00 91.62 128 HIS A O 1
ATOM 1032 N N . ARG A 1 129 ? -13.652 -2.979 19.185 1.00 90.38 129 ARG A N 1
ATOM 1033 C CA . ARG A 1 129 ? -12.395 -3.521 18.696 1.00 90.38 129 ARG A CA 1
ATOM 1034 C C . ARG A 1 129 ? -12.281 -3.278 17.194 1.00 90.38 129 ARG A C 1
ATOM 1036 O O . ARG A 1 129 ? -13.278 -3.406 16.498 1.00 90.38 129 ARG A O 1
ATOM 1043 N N . VAL A 1 130 ? -11.072 -2.982 16.731 1.00 91.00 130 VAL A N 1
ATOM 1044 C CA . VAL A 1 130 ? -10.767 -2.891 15.300 1.00 91.00 130 VAL A CA 1
ATOM 1045 C C . VAL A 1 130 ? -10.910 -4.272 14.655 1.00 91.00 130 VAL A C 1
ATOM 1047 O O . VAL A 1 130 ? -10.328 -5.241 15.150 1.00 91.00 130 VAL A O 1
ATOM 1050 N N . GLU A 1 131 ? -11.676 -4.376 13.570 1.00 88.62 131 GLU A N 1
ATOM 1051 C CA . GLU A 1 131 ? -11.906 -5.649 12.865 1.00 88.62 131 GLU A CA 1
ATOM 1052 C C . GLU A 1 131 ? -10.968 -5.853 11.670 1.00 88.62 131 GLU A C 1
ATOM 1054 O O . GLU A 1 131 ? -10.654 -6.994 11.314 1.00 88.62 131 GLU A O 1
ATOM 1059 N N . SER A 1 132 ? -10.504 -4.763 11.053 1.00 89.44 132 SER A N 1
ATOM 1060 C CA . SER A 1 132 ? -9.686 -4.806 9.840 1.00 89.44 132 SER A CA 1
ATOM 1061 C C . SER A 1 132 ? -8.828 -3.554 9.643 1.00 89.44 132 SER A C 1
ATOM 1063 O O . SER A 1 132 ? -9.025 -2.528 10.289 1.00 89.44 132 SER 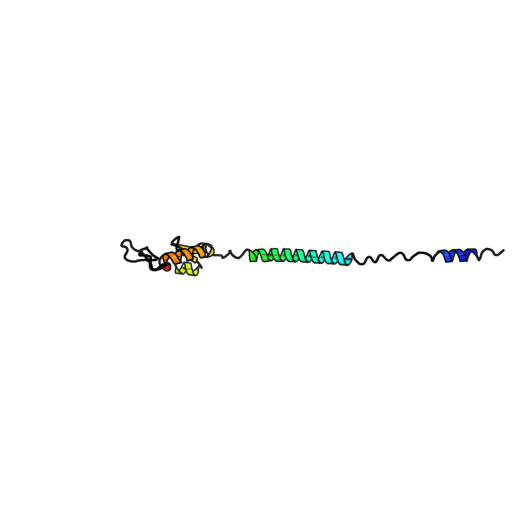A O 1
ATOM 1065 N N . GLU A 1 133 ? -7.903 -3.640 8.691 1.00 89.81 133 GLU A N 1
ATOM 1066 C CA . GLU A 1 133 ? -7.012 -2.558 8.231 1.00 89.81 133 GLU A CA 1
ATOM 1067 C C . GLU A 1 133 ? -7.787 -1.337 7.749 1.00 89.81 133 GLU A C 1
ATOM 1069 O O . GLU A 1 133 ? -7.369 -0.197 7.939 1.00 89.81 133 GLU A O 1
ATOM 1074 N N . ASN A 1 134 ? -8.968 -1.577 7.186 1.00 90.88 134 ASN A N 1
ATOM 1075 C CA . ASN A 1 134 ? -9.810 -0.537 6.620 1.00 90.88 134 ASN A CA 1
ATOM 1076 C C . ASN A 1 134 ? -10.410 0.382 7.694 1.00 90.88 134 ASN A C 1
ATOM 1078 O O . ASN A 1 134 ? -10.894 1.460 7.354 1.00 90.88 134 ASN A O 1
ATOM 1082 N N . GLU A 1 135 ? -10.355 -0.017 8.969 1.00 90.50 135 GLU A N 1
ATOM 1083 C CA . GLU A 1 135 ? -10.761 0.794 10.122 1.00 90.50 135 GLU A CA 1
ATOM 1084 C C . GLU A 1 135 ? -9.599 1.597 10.739 1.00 90.50 135 GLU A C 1
ATOM 1086 O O . GLU A 1 135 ? -9.823 2.385 11.657 1.00 90.50 135 GLU A O 1
ATOM 1091 N N . LEU A 1 136 ? -8.363 1.411 10.256 1.00 84.69 136 LEU A N 1
ATOM 1092 C CA . LEU A 1 136 ? -7.143 2.065 10.753 1.00 84.69 136 LEU A CA 1
ATOM 1093 C C . LEU A 1 136 ? -6.706 3.254 9.876 1.00 84.69 136 LEU A C 1
ATOM 1095 O O . LEU A 1 136 ? -5.513 3.498 9.699 1.00 84.69 136 LEU A O 1
ATOM 1099 N N . SER A 1 137 ? -7.671 3.987 9.317 1.00 79.06 137 SER A N 1
ATOM 1100 C CA . SER A 1 137 ? -7.458 5.168 8.463 1.00 79.06 137 SER A CA 1
ATOM 1101 C C . SER A 1 137 ? -8.127 6.416 9.014 1.00 79.06 137 SER A C 1
ATOM 1103 O O . SER A 1 137 ? -9.327 6.294 9.356 1.00 79.06 137 SER A O 1
#

InterPro domains:
  IPR053008 Phomopsin biosynthesis-associated protein [PTHR35896] (62-134)

Organism: NCBI:txid1237075

Radius of gyration: 44.11 Å; Cα contacts (8 Å, |Δi|>4): 98; chains: 1; bounding box: 92×31×128 Å

Solvent-accessible surface area (backbone atoms only — not comparable to full-atom values): 8640 Å² total; per-residue (Å²): 143,86,75,75,70,65,72,61,56,66,71,63,66,74,76,74,80,72,76,87,75,71,79,77,76,80,80,55,62,66,61,54,52,50,50,52,50,52,51,51,51,50,52,50,50,51,51,48,50,46,64,65,43,48,62,64,70,70,51,86,76,67,72,88,59,68,98,60,34,68,82,33,40,70,47,12,52,74,63,53,24,41,78,40,79,89,78,62,41,68,37,53,50,91,77,56,56,70,67,64,48,48,56,48,48,54,64,40,65,34,88,84,46,92,63,51,67,50,84,46,49,84,42,98,82,65,78,47,62,46,89,52,75,69,72,62,82

pLDDT: mean 79.21, std 16.45, range [47.06, 95.69]

Foldseek 3Di:
DDPPPPVVVVVVVVPPDDDPPDPPVPPPPVVVVVVVVVVVVVVVVVVVVCVVCVVVVVPPPPPVQDQDCDDFPVSNVVSCWDQQLVVLDTGHPVPDDCVVSVVVVCVQQDPPDPCGNFVDAPDPVRPHTDDDSRVSD